Protein AF-A0A550C4A0-F1 (afdb_monomer)

Sequence (115 aa):
MPWPVHAVETEDEDDGEGDMKHGESRHAVRSEDVTEAAVEQFMRSAAEYAAPTSTDKVASDHALRDRVRRGLLRWHPDKLVSVLKRVDPEDSEAVERAARIVFSALQGMNAKMGA

pLDDT: mean 70.18, std 15.18, range [39.56, 86.88]

Radius of gyration: 19.58 Å; Cα contacts (8 Å, |Δi|>4): 62; chains: 1; bounding box: 39×55×39 Å

Mean predicted aligned error: 14.3 Å

Secondary structure (DSSP, 8-state):
-PPP--------------------------TTT--HHHHHHHHHHHHHHH-TT---HHHHHHHHHHHHHHHHHHS-HHHHHHHHTTS-HHHHHHHHHHHHHHHHHHHHHHHHTT-

Nearest PDB structures (foldseek):
  2gsc-assembly1_D  TM=4.315E-01  e=1.219E+00  Xanthomonas campestris pv. campestris
  2rld-assembly1_B  TM=4.092E-01  e=2.478E+00  Bacteroides thetaiotaomicron VPI-5482
  2rld-assembly1_E  TM=4.092E-01  e=4.276E+00  Bacteroides thetaiotaomicron VPI-5482
  9had-assembly1_A  TM=4.000E-01  e=3.437E+00  Dermatophagoides farinae
  5iib-assembly1_A  TM=4.605E-01  e=7.379E+00  Haliotis rufescens

Solvent-accessible surface area (backbone atoms only — not comparable to full-atom values): 7174 Å² total; per-residue (Å²): 134,84,81,88,77,82,78,81,82,85,80,85,92,78,97,70,96,66,94,71,84,74,78,72,75,74,73,78,80,49,67,82,64,57,39,49,67,52,50,54,50,51,51,50,54,54,25,50,70,74,44,81,85,56,91,44,64,67,61,44,52,50,47,33,51,53,47,41,53,54,46,45,66,62,50,29,70,83,50,43,60,64,51,49,74,74,42,58,79,90,49,31,65,53,52,50,53,34,45,51,38,52,38,51,36,36,49,53,53,50,52,71,74,69,112

Organism: NCBI:txid97359

Structure (mmCIF, N/CA/C/O backbone):
data_AF-A0A550C4A0-F1
#
_entry.id   AF-A0A550C4A0-F1
#
loop_
_atom_site.group_PDB
_atom_site.id
_atom_site.type_symbol
_atom_site.label_atom_id
_atom_site.label_alt_id
_atom_site.label_comp_id
_atom_site.label_asym_id
_atom_site.label_entity_id
_atom_site.label_seq_id
_atom_site.pdbx_PDB_ins_code
_atom_site.Cartn_x
_atom_site.Cartn_y
_atom_site.Cartn_z
_atom_site.occupancy
_atom_site.B_iso_or_equiv
_atom_site.auth_seq_id
_atom_site.auth_comp_id
_atom_site.auth_asym_id
_atom_site.auth_atom_id
_atom_site.pdbx_PDB_model_num
ATOM 1 N N . MET A 1 1 ? -24.414 -8.703 -16.717 1.00 43.84 1 MET A N 1
ATOM 2 C CA . MET A 1 1 ? -23.963 -10.086 -16.972 1.00 43.84 1 MET A CA 1
ATOM 3 C C . MET A 1 1 ? -23.449 -10.659 -15.657 1.00 43.84 1 MET A C 1
ATOM 5 O O . MET A 1 1 ? -22.447 -10.145 -15.170 1.00 43.84 1 MET A O 1
ATOM 9 N N . PRO A 1 2 ? -24.17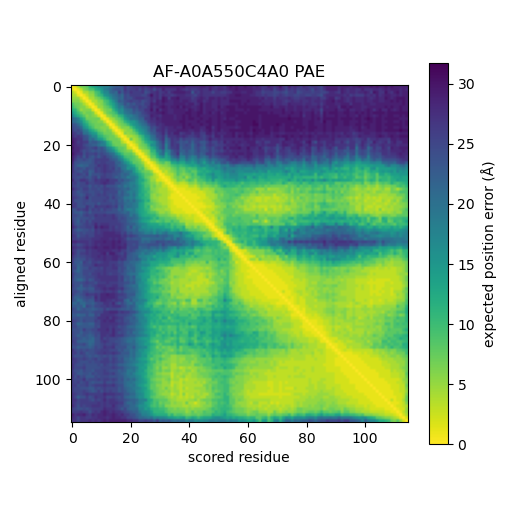1 -11.592 -15.017 1.00 46.12 2 PRO A N 1
ATOM 10 C CA . PRO A 1 2 ? -23.713 -12.258 -13.799 1.00 46.12 2 PRO A CA 1
ATOM 11 C C . PRO A 1 2 ? -22.665 -13.330 -14.142 1.00 46.12 2 PRO A C 1
ATOM 13 O O . PRO A 1 2 ? -22.759 -13.979 -15.181 1.00 46.12 2 PRO A O 1
ATOM 16 N N . TRP A 1 3 ? -21.639 -13.452 -13.300 1.00 39.56 3 TRP A N 1
ATOM 17 C CA . TRP A 1 3 ? -20.522 -14.388 -13.463 1.00 39.56 3 TRP A CA 1
ATOM 18 C C . TRP A 1 3 ? -20.978 -15.857 -13.358 1.00 39.56 3 TRP A C 1
ATOM 20 O O . TRP A 1 3 ? -21.839 -16.148 -12.526 1.00 39.56 3 TRP A O 1
ATOM 30 N N . PRO A 1 4 ? -20.407 -16.784 -14.153 1.00 54.09 4 PRO A N 1
ATOM 31 C CA . PRO A 1 4 ? -20.763 -18.197 -14.106 1.00 54.09 4 PRO A CA 1
ATOM 32 C C . PRO A 1 4 ? -20.228 -18.853 -12.828 1.00 54.09 4 PRO A C 1
ATOM 34 O O . PRO A 1 4 ? -19.024 -18.900 -12.580 1.00 54.09 4 PRO A O 1
ATOM 37 N N . VAL A 1 5 ? -21.156 -19.352 -12.015 1.00 49.00 5 VAL A N 1
ATOM 38 C CA . VAL A 1 5 ? -20.895 -20.249 -10.888 1.00 49.00 5 VAL A CA 1
ATOM 39 C C . VAL A 1 5 ? -20.768 -21.647 -11.487 1.00 49.00 5 VAL A C 1
ATOM 41 O O . VAL A 1 5 ? -21.741 -22.161 -12.035 1.00 49.00 5 VAL A O 1
ATOM 44 N N . HIS A 1 6 ? -19.579 -22.244 -11.449 1.00 49.38 6 HIS A N 1
ATOM 45 C CA . HIS A 1 6 ? -19.438 -23.653 -11.804 1.00 49.38 6 HIS A CA 1
ATOM 46 C C . HIS A 1 6 ? -20.081 -24.482 -10.691 1.00 49.38 6 HIS A C 1
ATOM 48 O O . HIS A 1 6 ? -19.609 -24.477 -9.554 1.00 49.38 6 HIS A O 1
ATOM 54 N N . ALA A 1 7 ? -21.196 -25.134 -11.021 1.00 46.16 7 ALA A N 1
ATOM 55 C CA . ALA A 1 7 ? -21.752 -26.206 -10.219 1.00 46.16 7 ALA A CA 1
ATOM 56 C C . ALA A 1 7 ? -20.714 -27.333 -10.172 1.00 46.16 7 ALA A C 1
ATOM 58 O O . ALA A 1 7 ? -20.279 -27.821 -11.213 1.00 46.16 7 ALA A O 1
ATOM 59 N N . VAL A 1 8 ? -20.271 -27.683 -8.968 1.00 47.38 8 VAL A N 1
ATOM 60 C CA . VAL A 1 8 ? -19.540 -28.925 -8.729 1.00 47.38 8 VAL A CA 1
ATOM 61 C C . VAL A 1 8 ? -20.579 -30.037 -8.770 1.00 47.38 8 VAL A C 1
ATOM 63 O O . VAL A 1 8 ? -21.409 -30.147 -7.870 1.00 47.38 8 VAL A O 1
ATOM 66 N N . GLU A 1 9 ? -20.564 -30.798 -9.858 1.00 44.25 9 GLU A N 1
ATOM 67 C CA . GLU A 1 9 ? -21.206 -32.104 -9.942 1.00 44.25 9 GLU A CA 1
ATOM 68 C C . GLU A 1 9 ? -20.355 -33.077 -9.118 1.00 44.25 9 GLU A C 1
ATOM 70 O O . GLU A 1 9 ? -19.159 -33.250 -9.354 1.00 44.25 9 GLU A O 1
ATOM 75 N N . THR A 1 10 ? -20.960 -33.617 -8.067 1.00 51.91 10 THR A N 1
ATOM 76 C CA . THR A 1 10 ? -20.414 -34.686 -7.234 1.00 51.91 10 THR A CA 1
ATOM 77 C C . THR A 1 10 ? -20.845 -36.020 -7.820 1.00 51.91 10 THR A C 1
ATOM 79 O O . THR A 1 10 ? -22.019 -36.354 -7.681 1.00 51.91 10 THR A O 1
ATOM 82 N N . GLU A 1 11 ? -19.918 -36.776 -8.405 1.00 49.94 11 GLU A N 1
ATOM 83 C CA . GLU A 1 11 ? -20.086 -38.208 -8.678 1.00 49.94 11 GLU A CA 1
ATOM 84 C C . GLU A 1 11 ? -18.762 -38.952 -8.397 1.00 49.94 11 GLU A C 1
ATOM 86 O O . GLU A 1 11 ? -17.722 -38.652 -8.980 1.00 49.94 11 GLU A O 1
ATOM 91 N N . ASP A 1 12 ? -18.875 -39.852 -7.415 1.00 49.03 12 ASP A N 1
ATOM 92 C CA . ASP A 1 12 ? -18.305 -41.199 -7.267 1.00 49.03 12 ASP A CA 1
ATOM 93 C C . ASP A 1 12 ? -16.789 -41.460 -7.089 1.00 49.03 12 ASP A C 1
ATOM 95 O O . ASP A 1 12 ? -15.960 -41.300 -7.980 1.00 49.03 12 ASP A O 1
ATOM 99 N N . GLU A 1 13 ? -16.502 -41.918 -5.861 1.00 55.56 13 GLU A N 1
ATOM 100 C CA . GLU A 1 13 ? -15.608 -42.999 -5.402 1.00 55.56 13 GLU A CA 1
ATOM 101 C C . GLU A 1 13 ? -14.444 -43.463 -6.305 1.00 55.56 13 GLU A C 1
ATOM 103 O O . GLU A 1 13 ? -14.642 -44.153 -7.301 1.00 55.56 13 GLU A O 1
ATOM 108 N N . ASP A 1 14 ? -13.209 -43.232 -5.835 1.00 51.94 14 ASP A N 1
ATOM 109 C CA . ASP A 1 14 ? -12.079 -44.143 -6.067 1.00 51.94 14 ASP A CA 1
ATOM 110 C C . ASP A 1 14 ? -11.150 -44.138 -4.836 1.00 51.94 14 ASP A C 1
ATOM 112 O O . ASP A 1 14 ? -10.624 -43.100 -4.412 1.00 51.94 14 ASP A O 1
ATOM 116 N N . ASP A 1 15 ? -11.015 -45.311 -4.216 1.00 55.41 15 ASP A N 1
ATOM 117 C CA . ASP A 1 15 ? -10.219 -45.594 -3.025 1.00 55.41 15 ASP A CA 1
ATOM 118 C C . ASP A 1 15 ? -8.714 -45.522 -3.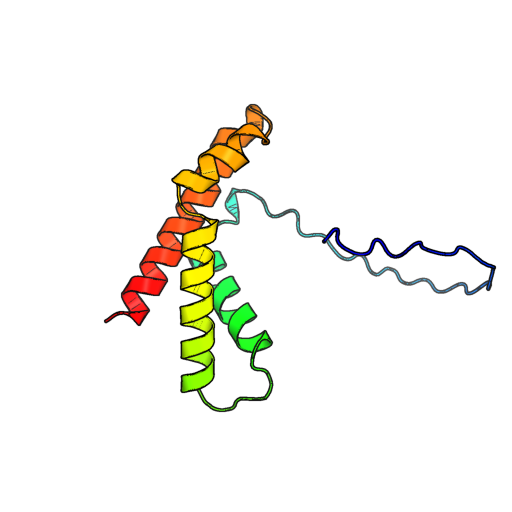331 1.00 55.41 15 ASP A C 1
ATOM 120 O O . ASP A 1 15 ? -8.077 -46.499 -3.727 1.00 55.41 15 ASP A O 1
ATOM 124 N N . GLY A 1 16 ? -8.122 -44.348 -3.114 1.00 46.72 16 GLY A N 1
ATOM 125 C CA . GLY A 1 16 ? -6.684 -44.119 -3.234 1.00 46.72 16 GLY A CA 1
ATOM 126 C C . GLY A 1 16 ? -6.075 -43.619 -1.930 1.00 46.72 16 GLY A C 1
ATOM 127 O O . GLY A 1 16 ? -5.973 -42.415 -1.705 1.00 46.72 16 GLY A O 1
ATOM 128 N N . GLU A 1 17 ? -5.637 -44.547 -1.080 1.00 53.53 17 GLU A N 1
ATOM 129 C CA . GLU A 1 17 ? -4.807 -44.292 0.100 1.00 53.53 17 GLU A CA 1
ATOM 130 C C . GLU A 1 17 ? -3.471 -43.655 -0.327 1.00 53.53 17 GLU A C 1
ATOM 132 O O . GLU A 1 17 ? -2.498 -44.325 -0.668 1.00 53.53 17 GLU A O 1
ATOM 137 N N . GLY A 1 18 ? -3.444 -42.324 -0.359 1.00 49.28 18 GLY A N 1
ATOM 138 C CA . GLY A 1 18 ? -2.257 -41.514 -0.586 1.00 49.28 18 GLY A CA 1
ATOM 139 C C . GLY A 1 18 ? -2.070 -40.558 0.580 1.00 49.28 18 GLY A C 1
ATOM 140 O O . GLY A 1 18 ? -2.685 -39.494 0.617 1.00 49.28 18 GLY A O 1
ATOM 141 N N . ASP A 1 19 ? -1.208 -40.934 1.526 1.00 56.25 19 ASP A N 1
ATOM 142 C CA . ASP A 1 19 ? -0.676 -40.059 2.573 1.00 56.25 19 ASP A CA 1
ATOM 143 C C . ASP A 1 19 ? 0.069 -38.888 1.909 1.00 56.25 19 ASP A C 1
ATOM 145 O O . ASP A 1 19 ? 1.269 -38.926 1.644 1.00 56.25 19 ASP A O 1
ATOM 149 N N . MET A 1 20 ? -0.672 -37.838 1.564 1.00 51.25 20 MET A N 1
ATOM 150 C CA . MET A 1 20 ? -0.123 -36.560 1.140 1.00 51.25 20 MET A CA 1
ATOM 151 C C . MET A 1 20 ? -0.300 -35.576 2.284 1.00 51.25 20 MET A C 1
ATOM 153 O O . MET A 1 20 ? -1.193 -34.730 2.287 1.00 51.25 20 MET A O 1
ATOM 157 N N . LYS A 1 21 ? 0.606 -35.659 3.263 1.00 49.84 21 LYS A N 1
ATOM 158 C CA . LYS A 1 21 ? 0.877 -34.559 4.195 1.00 49.84 21 LYS A CA 1
ATOM 159 C C . LYS A 1 21 ? 1.499 -33.375 3.450 1.00 49.84 21 LYS A C 1
ATOM 161 O O . LYS A 1 21 ? 2.647 -33.015 3.688 1.00 49.84 21 LYS A O 1
ATOM 166 N N . HIS A 1 22 ? 0.731 -32.708 2.595 1.00 40.16 22 HIS A N 1
ATOM 167 C CA . HIS A 1 22 ? 0.985 -31.302 2.315 1.00 40.16 22 HIS A CA 1
ATOM 168 C C . HIS A 1 22 ? 0.377 -30.507 3.463 1.00 40.16 22 HIS A C 1
ATOM 170 O O . HIS A 1 22 ? -0.728 -29.975 3.390 1.00 40.16 22 HIS A O 1
ATOM 176 N N . GLY A 1 23 ? 1.130 -30.459 4.565 1.00 41.12 23 GLY A N 1
ATOM 177 C CA . GLY A 1 23 ? 1.028 -29.379 5.533 1.00 41.12 23 GLY A CA 1
ATOM 178 C C . GLY A 1 23 ? 1.448 -28.096 4.834 1.00 41.12 23 GLY A C 1
ATOM 179 O O . GLY A 1 23 ? 2.561 -27.613 5.019 1.00 41.12 23 GLY A O 1
ATOM 180 N N . GLU A 1 24 ? 0.575 -27.584 3.970 1.00 42.97 24 GLU A N 1
ATOM 181 C CA . GLU A 1 24 ? 0.684 -26.243 3.442 1.00 42.97 24 GLU A CA 1
ATOM 182 C C . GLU A 1 24 ? 0.413 -25.332 4.631 1.00 42.97 24 GLU A C 1
ATOM 184 O O . GLU A 1 24 ? -0.729 -25.050 5.002 1.00 42.97 24 GLU A O 1
ATOM 189 N N . SER A 1 25 ? 1.500 -24.973 5.311 1.00 42.56 25 SER A N 1
ATOM 190 C CA . SER A 1 25 ? 1.539 -23.917 6.302 1.00 42.56 25 SER A CA 1
ATOM 191 C C . SER A 1 25 ? 0.977 -22.674 5.632 1.00 42.56 25 SER A C 1
ATOM 193 O O . SER A 1 25 ? 1.701 -21.910 4.996 1.00 42.56 25 SER A O 1
ATOM 195 N N . ARG A 1 26 ? -0.339 -22.480 5.747 1.00 48.06 26 ARG A N 1
ATOM 196 C CA . ARG A 1 26 ? -0.988 -21.192 5.554 1.00 48.06 26 ARG A CA 1
ATOM 197 C C . ARG A 1 26 ? -0.307 -20.269 6.547 1.00 48.06 26 ARG A C 1
ATOM 199 O O . ARG A 1 26 ? -0.673 -20.248 7.718 1.00 48.06 26 ARG A O 1
ATOM 206 N N . HIS A 1 27 ? 0.752 -19.598 6.104 1.00 51.41 27 HIS A N 1
ATOM 207 C CA . HIS A 1 27 ? 1.435 -18.592 6.891 1.00 51.41 27 HIS A CA 1
ATOM 208 C C . HIS A 1 27 ? 0.373 -17.557 7.243 1.00 51.41 27 HIS A C 1
ATOM 210 O O . HIS A 1 27 ? -0.071 -16.794 6.386 1.00 51.41 27 HIS A O 1
ATOM 216 N N . ALA A 1 28 ? -0.101 -17.603 8.487 1.00 54.22 28 ALA A N 1
ATOM 217 C CA . ALA A 1 28 ? -0.945 -16.567 9.036 1.00 54.22 28 ALA A CA 1
ATOM 218 C C . ALA A 1 28 ? -0.089 -15.303 9.029 1.00 54.22 28 ALA A C 1
ATOM 220 O O . ALA A 1 28 ? 0.806 -15.160 9.858 1.00 54.22 28 ALA A O 1
ATOM 221 N N . VAL A 1 29 ? -0.296 -14.456 8.021 1.00 58.03 29 VAL A N 1
ATOM 222 C CA . VAL A 1 29 ? 0.409 -13.184 7.884 1.00 58.03 29 VAL A CA 1
ATOM 223 C C . VAL A 1 29 ? 0.008 -12.348 9.084 1.00 58.03 29 VAL A C 1
ATOM 225 O O . VAL A 1 29 ? -1.151 -11.941 9.193 1.00 58.03 29 VAL A O 1
ATOM 228 N N . ARG A 1 30 ? 0.942 -12.136 10.010 1.00 66.38 30 ARG A N 1
ATOM 229 C CA . ARG A 1 30 ? 0.686 -11.272 11.153 1.00 66.38 30 ARG A CA 1
ATOM 230 C C . ARG A 1 30 ? 0.865 -9.827 10.720 1.00 66.38 30 ARG A C 1
ATOM 232 O O . ARG A 1 30 ? 1.652 -9.512 9.832 1.00 66.38 30 ARG A O 1
ATOM 239 N N . SER A 1 31 ? 0.154 -8.922 11.379 1.00 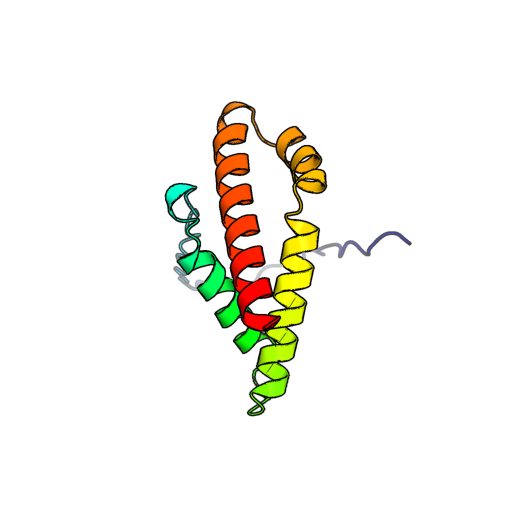59.66 31 SER A N 1
ATOM 240 C CA . SER A 1 31 ? 0.219 -7.483 11.099 1.00 59.66 31 SER A CA 1
ATOM 241 C C . SER A 1 31 ? 1.640 -6.913 11.247 1.00 59.66 31 SER A C 1
ATOM 243 O O . SER A 1 31 ? 1.974 -5.919 10.612 1.00 59.66 31 SER A O 1
ATOM 245 N N . GLU A 1 32 ? 2.478 -7.562 12.062 1.00 70.69 32 GLU A N 1
ATOM 246 C CA 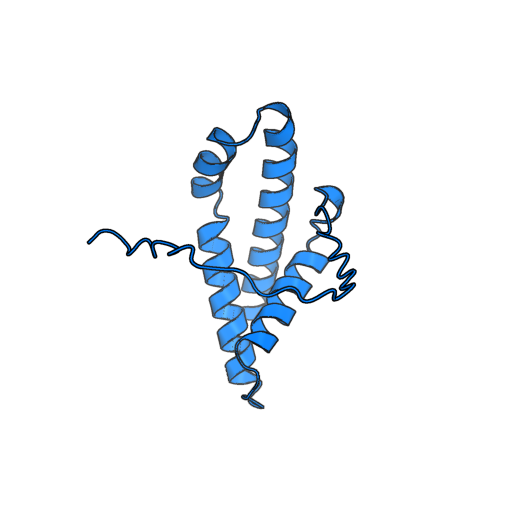. GLU A 1 32 ? 3.901 -7.258 12.273 1.00 70.69 32 GLU A CA 1
ATOM 247 C C . GLU A 1 32 ? 4.809 -7.657 11.096 1.00 70.69 32 GLU A C 1
ATOM 249 O O . GLU A 1 32 ? 5.855 -7.042 10.899 1.00 70.69 32 GLU A O 1
ATOM 254 N N . ASP A 1 33 ? 4.382 -8.608 10.263 1.00 70.25 33 ASP A N 1
ATOM 255 C CA . ASP A 1 33 ? 5.130 -9.050 9.080 1.00 70.25 33 ASP A CA 1
ATOM 256 C C . ASP A 1 33 ? 4.941 -8.096 7.886 1.00 70.25 33 ASP A C 1
ATOM 258 O O . ASP A 1 33 ? 5.687 -8.142 6.901 1.00 70.25 33 ASP A O 1
ATOM 262 N N . VAL A 1 34 ? 3.949 -7.200 7.963 1.00 71.31 34 VAL A N 1
ATOM 263 C CA . VAL A 1 34 ? 3.656 -6.204 6.927 1.00 71.31 34 VAL A CA 1
ATOM 264 C C . VAL A 1 34 ? 4.659 -5.057 7.035 1.00 71.31 34 VAL A C 1
ATOM 266 O O . VAL A 1 34 ? 4.385 -4.003 7.603 1.00 71.31 34 VAL A O 1
ATOM 269 N N . THR A 1 35 ? 5.846 -5.275 6.475 1.00 81.56 35 THR A N 1
ATOM 270 C CA . THR A 1 35 ? 6.917 -4.276 6.375 1.00 81.56 35 THR A CA 1
ATOM 271 C C . TH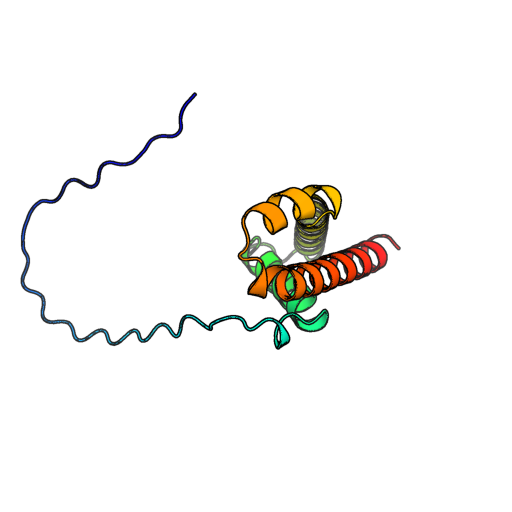R A 1 35 ? 7.041 -3.736 4.952 1.00 81.56 35 THR A C 1
ATOM 273 O O . THR A 1 35 ? 6.676 -4.405 3.985 1.00 81.56 35 THR A O 1
ATOM 276 N N . GLU A 1 36 ? 7.604 -2.535 4.798 1.00 78.38 36 GLU A N 1
ATOM 277 C CA . GLU A 1 36 ? 7.889 -1.961 3.475 1.00 78.38 36 GLU A CA 1
ATOM 278 C C . GLU A 1 36 ? 8.765 -2.901 2.632 1.00 78.38 36 GLU A C 1
ATOM 280 O O . GLU A 1 36 ? 8.442 -3.166 1.477 1.00 78.38 36 GLU A O 1
ATOM 285 N N . ALA A 1 37 ? 9.801 -3.495 3.232 1.00 77.69 37 ALA A N 1
ATOM 286 C CA . ALA A 1 37 ? 10.682 -4.449 2.561 1.00 77.69 37 ALA A CA 1
ATOM 287 C C . ALA A 1 37 ? 9.937 -5.703 2.070 1.00 77.69 37 ALA A C 1
ATOM 289 O O . ALA A 1 37 ? 10.147 -6.136 0.936 1.00 77.69 37 ALA A O 1
ATOM 290 N N . ALA A 1 38 ? 9.030 -6.254 2.885 1.00 79.38 38 ALA A N 1
ATOM 291 C CA . ALA A 1 38 ? 8.211 -7.399 2.492 1.00 79.38 38 ALA A CA 1
ATOM 292 C C . ALA A 1 38 ? 7.265 -7.050 1.331 1.00 79.38 38 ALA A C 1
ATOM 294 O O . ALA A 1 38 ? 7.111 -7.839 0.398 1.00 79.38 38 ALA A O 1
ATOM 295 N N . VAL A 1 39 ? 6.677 -5.847 1.340 1.00 79.25 39 VAL A N 1
ATOM 296 C CA . VAL A 1 39 ? 5.820 -5.360 0.247 1.00 79.25 39 VAL A CA 1
ATOM 297 C C . VAL A 1 39 ? 6.630 -5.164 -1.034 1.00 79.25 39 VAL A C 1
ATOM 299 O O . VAL A 1 39 ? 6.196 -5.605 -2.100 1.00 79.25 39 VAL A O 1
ATOM 302 N N . GLU A 1 40 ? 7.819 -4.561 -0.954 1.00 79.94 40 GLU A N 1
ATOM 303 C CA . GLU A 1 40 ? 8.698 -4.404 -2.116 1.00 79.94 40 GLU A CA 1
ATOM 304 C C . GLU A 1 40 ? 9.090 -5.767 -2.708 1.00 79.94 40 GLU A C 1
ATOM 306 O O . GLU A 1 40 ? 8.996 -5.967 -3.923 1.00 79.94 40 GLU A O 1
ATOM 311 N N . GLN A 1 41 ? 9.485 -6.719 -1.858 1.00 80.75 41 GLN A N 1
ATOM 312 C CA . GLN A 1 41 ? 9.866 -8.067 -2.276 1.00 80.75 41 GLN A CA 1
ATOM 313 C C . GLN A 1 41 ? 8.691 -8.821 -2.906 1.00 80.75 41 GLN A C 1
ATOM 315 O O . GLN A 1 41 ? 8.856 -9.441 -3.957 1.00 80.75 41 GLN A O 1
ATOM 320 N N . PHE A 1 42 ? 7.496 -8.718 -2.322 1.00 81.81 42 PHE A N 1
ATOM 321 C CA . PHE A 1 42 ? 6.280 -9.312 -2.868 1.00 81.81 42 PHE A CA 1
ATOM 322 C C . PHE A 1 42 ? 5.951 -8.755 -4.257 1.00 81.81 42 PHE A C 1
ATOM 324 O O . PHE A 1 42 ? 5.690 -9.512 -5.191 1.00 81.81 42 PHE A O 1
ATOM 331 N N . MET A 1 43 ? 6.002 -7.432 -4.424 1.00 82.38 43 MET A N 1
ATOM 332 C CA . MET A 1 43 ? 5.673 -6.788 -5.696 1.00 82.38 43 MET A CA 1
ATOM 333 C C . MET A 1 43 ? 6.676 -7.145 -6.799 1.00 82.38 43 MET A C 1
ATOM 335 O O . MET A 1 43 ? 6.255 -7.351 -7.941 1.00 82.38 43 MET A O 1
ATOM 339 N N . ARG A 1 44 ? 7.969 -7.264 -6.460 1.00 78.00 44 ARG A N 1
ATOM 340 C CA . ARG A 1 44 ? 9.035 -7.690 -7.386 1.00 78.00 44 ARG A CA 1
ATOM 341 C C . ARG A 1 44 ? 8.937 -9.170 -7.747 1.00 78.00 44 ARG A C 1
ATOM 343 O O . ARG A 1 44 ? 8.863 -9.482 -8.930 1.00 78.00 44 ARG A O 1
ATOM 350 N N . SER A 1 45 ? 8.847 -10.054 -6.754 1.00 76.69 45 SER A N 1
ATOM 351 C CA . SER A 1 45 ? 8.704 -11.502 -6.969 1.00 76.69 45 SER A CA 1
ATOM 352 C C . SER A 1 45 ? 7.490 -11.803 -7.844 1.00 76.69 45 SER A C 1
ATOM 354 O O . SER A 1 45 ? 7.572 -12.488 -8.861 1.00 76.69 45 SER A O 1
ATOM 356 N N . ALA A 1 46 ? 6.353 -11.182 -7.537 1.00 69.69 46 ALA A N 1
ATOM 357 C CA . ALA A 1 46 ? 5.151 -11.402 -8.313 1.00 69.69 46 ALA A CA 1
ATOM 358 C C . ALA A 1 46 ? 5.270 -10.866 -9.756 1.00 69.69 46 ALA A C 1
ATOM 360 O O . ALA A 1 46 ? 4.563 -11.354 -10.644 1.00 69.69 46 ALA A O 1
ATOM 361 N N . ALA A 1 47 ? 6.073 -9.820 -10.006 1.00 65.69 47 ALA A N 1
ATOM 362 C CA . ALA A 1 47 ? 6.312 -9.284 -11.353 1.00 65.69 47 ALA A CA 1
ATOM 363 C C . ALA A 1 47 ? 7.163 -10.244 -12.193 1.00 65.69 47 ALA A C 1
ATOM 365 O O . ALA A 1 47 ? 6.856 -10.453 -13.363 1.00 65.69 47 ALA A O 1
ATOM 366 N N . GLU A 1 48 ? 8.135 -10.899 -11.566 1.00 65.75 48 GLU A N 1
ATOM 367 C CA . GLU A 1 48 ? 8.975 -11.931 -12.176 1.00 65.75 48 GLU A CA 1
ATOM 368 C C . GLU A 1 48 ? 8.150 -13.161 -12.599 1.00 65.75 48 GLU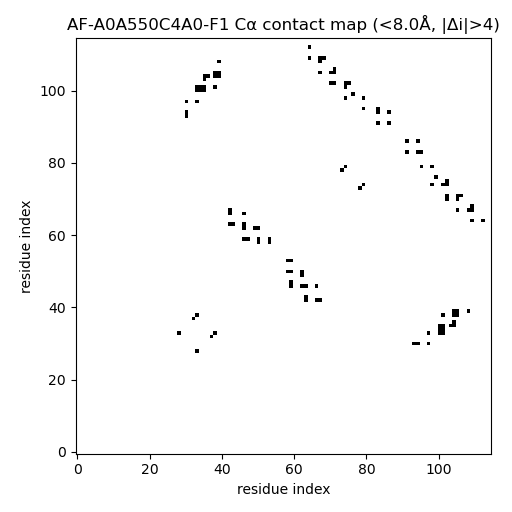 A C 1
ATOM 370 O O . GLU A 1 48 ? 8.259 -13.623 -13.734 1.00 65.75 48 GLU A O 1
ATOM 375 N N . TYR A 1 49 ? 7.202 -13.599 -11.761 1.00 59.75 49 TYR A N 1
ATOM 376 C CA . TYR A 1 49 ? 6.252 -14.668 -12.112 1.00 59.75 49 TYR A CA 1
ATOM 377 C C . TYR A 1 49 ? 5.287 -14.316 -13.253 1.00 59.75 49 TYR A C 1
ATOM 379 O O . TYR A 1 49 ? 4.761 -15.213 -13.908 1.00 59.75 49 TYR A O 1
ATOM 387 N N . 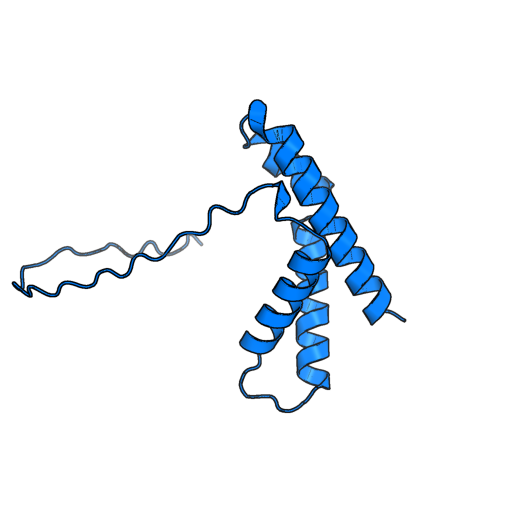ALA A 1 50 ? 5.012 -13.030 -13.488 1.00 58.56 50 ALA A N 1
ATOM 388 C CA . ALA A 1 50 ? 4.098 -12.596 -14.545 1.00 58.56 50 ALA A CA 1
ATOM 389 C C . ALA A 1 50 ? 4.769 -12.527 -15.928 1.00 58.56 50 ALA A C 1
ATOM 391 O O . ALA A 1 50 ? 4.066 -12.458 -16.936 1.00 58.56 50 ALA A O 1
ATOM 392 N N . ALA A 1 51 ? 6.103 -12.559 -15.987 1.00 56.62 51 ALA A N 1
ATOM 393 C CA . ALA A 1 51 ? 6.872 -12.522 -17.227 1.00 56.62 51 ALA A CA 1
ATOM 394 C C . ALA A 1 51 ? 7.960 -13.620 -17.267 1.00 56.62 51 ALA A C 1
ATOM 396 O O . ALA A 1 51 ? 9.126 -13.310 -17.509 1.00 56.62 51 ALA A O 1
ATOM 397 N N . PRO A 1 52 ? 7.611 -14.911 -17.083 1.00 56.75 52 PRO A N 1
ATOM 398 C CA . PRO A 1 52 ? 8.597 -15.985 -16.931 1.00 56.75 52 PRO A CA 1
ATOM 399 C C . PRO A 1 52 ? 9.427 -16.243 -18.202 1.00 56.75 52 PRO A C 1
ATOM 401 O O . PRO A 1 52 ? 10.466 -16.892 -18.141 1.00 56.75 52 PRO A O 1
ATOM 404 N N . THR A 1 53 ? 8.985 -15.746 -19.361 1.00 53.53 53 THR A N 1
ATOM 405 C CA . THR A 1 53 ? 9.632 -15.955 -20.667 1.00 53.53 53 THR A CA 1
ATOM 406 C C . THR A 1 53 ? 10.368 -14.726 -21.197 1.00 53.53 53 THR A C 1
ATOM 408 O O . THR A 1 53 ? 10.933 -14.786 -22.288 1.00 53.53 53 THR A O 1
ATOM 411 N N . SER A 1 54 ? 10.339 -13.597 -20.483 1.00 49.25 54 SER A N 1
ATOM 412 C CA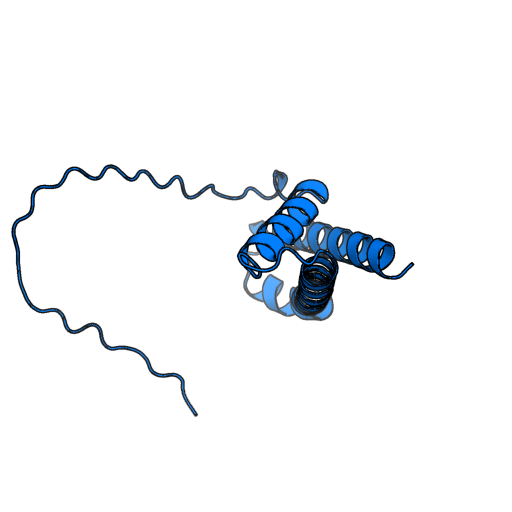 . SER A 1 54 ? 10.910 -12.348 -20.980 1.00 49.25 54 SER A CA 1
ATOM 413 C C . SER A 1 54 ? 12.264 -12.093 -20.326 1.00 49.25 54 SER A C 1
ATOM 415 O O . SER A 1 54 ? 12.354 -11.576 -19.218 1.00 49.25 54 SER A O 1
ATOM 417 N N . THR A 1 55 ? 13.344 -12.412 -21.042 1.00 58.38 55 THR A N 1
ATOM 418 C CA . THR A 1 55 ? 14.721 -11.998 -20.705 1.00 58.38 55 THR A CA 1
ATOM 419 C C . THR A 1 55 ? 14.907 -10.471 -20.774 1.00 58.38 55 THR A C 1
ATOM 421 O O . THR A 1 55 ? 15.993 -9.952 -20.511 1.00 58.38 55 THR A O 1
ATOM 424 N N . ASP A 1 56 ? 13.852 -9.749 -21.156 1.00 60.34 56 ASP A N 1
ATOM 425 C CA . ASP A 1 56 ? 13.830 -8.319 -21.389 1.00 60.34 56 ASP A CA 1
ATOM 426 C C . ASP A 1 56 ? 13.521 -7.568 -20.088 1.00 60.34 56 ASP A C 1
ATOM 428 O O . ASP A 1 56 ? 12.381 -7.497 -19.617 1.00 60.34 56 ASP A O 1
ATOM 432 N N . LYS A 1 57 ? 14.567 -6.994 -19.482 1.00 65.50 57 LYS A N 1
ATOM 433 C CA . LYS A 1 57 ? 14.459 -6.217 -18.235 1.00 65.50 57 LYS A CA 1
ATOM 434 C C . LYS A 1 57 ? 13.430 -5.088 -18.343 1.00 65.50 57 LYS A C 1
ATOM 436 O O . LYS A 1 57 ? 12.746 -4.793 -17.370 1.00 65.50 57 LYS A O 1
ATOM 441 N N . VAL A 1 58 ? 13.265 -4.517 -19.537 1.00 65.12 58 VAL A N 1
ATOM 442 C CA . VAL A 1 58 ? 12.315 -3.428 -19.803 1.00 65.12 58 VAL A CA 1
ATOM 443 C C . VAL A 1 58 ? 10.863 -3.900 -19.660 1.00 65.12 58 VAL A C 1
ATOM 445 O O . VAL A 1 58 ? 10.025 -3.172 -19.124 1.00 65.12 58 VAL A O 1
ATOM 448 N N . ALA A 1 59 ? 10.557 -5.131 -20.082 1.00 65.31 59 ALA A N 1
ATOM 449 C CA . ALA A 1 59 ? 9.224 -5.713 -19.934 1.00 65.31 59 ALA A CA 1
ATOM 450 C C . ALA A 1 59 ? 8.898 -6.012 -18.461 1.00 65.31 59 ALA A C 1
ATOM 452 O O . ALA A 1 59 ? 7.781 -5.747 -18.009 1.00 65.31 59 ALA A O 1
ATOM 453 N N . SER A 1 60 ? 9.886 -6.496 -17.701 1.00 69.25 60 SER A N 1
ATOM 454 C CA . SER A 1 60 ? 9.760 -6.728 -16.256 1.00 69.25 60 SER A CA 1
ATOM 455 C C . SER A 1 60 ? 9.535 -5.421 -15.482 1.00 69.25 60 SER A C 1
ATOM 457 O O . SER A 1 60 ? 8.615 -5.334 -14.663 1.00 69.25 60 SER A O 1
ATOM 459 N N . ASP A 1 61 ? 10.279 -4.362 -15.813 1.00 76.44 61 ASP A N 1
ATOM 460 C CA . ASP A 1 61 ? 10.118 -3.043 -15.190 1.00 76.44 61 ASP A CA 1
ATOM 461 C C . ASP A 1 61 ? 8.750 -2.418 -15.505 1.00 76.44 61 ASP A 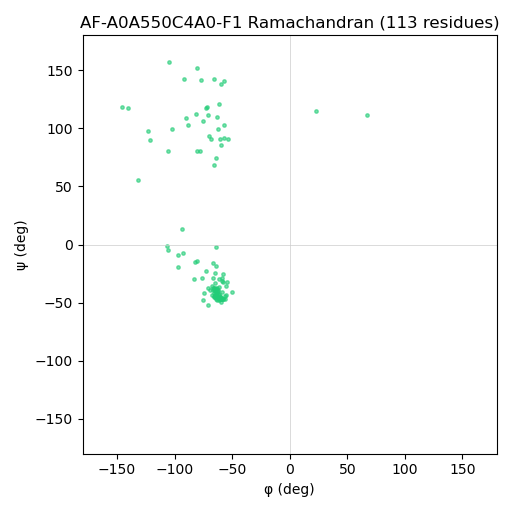C 1
ATOM 463 O O . ASP A 1 61 ? 8.095 -1.860 -14.618 1.00 76.44 61 ASP A O 1
ATOM 467 N N . HIS A 1 62 ? 8.260 -2.555 -16.741 1.00 79.56 62 HIS A N 1
ATOM 468 C CA . HIS A 1 62 ? 6.915 -2.101 -17.101 1.00 79.56 62 HIS A CA 1
ATOM 469 C C . HIS A 1 62 ? 5.831 -2.876 -16.333 1.00 79.56 62 HIS A C 1
ATOM 471 O O . HIS A 1 62 ? 4.901 -2.274 -15.787 1.00 79.56 62 HIS A O 1
ATOM 477 N N . ALA A 1 63 ? 5.967 -4.201 -16.224 1.00 81.56 63 ALA A N 1
ATOM 478 C CA . ALA A 1 63 ? 5.044 -5.047 -15.470 1.00 81.56 63 ALA A CA 1
ATOM 479 C C . ALA A 1 63 ? 5.027 -4.699 -13.970 1.00 81.56 63 ALA A C 1
ATOM 481 O O . ALA A 1 63 ? 3.952 -4.644 -13.357 1.00 81.56 63 ALA A O 1
ATOM 482 N N . LEU A 1 64 ? 6.194 -4.411 -13.385 1.00 82.31 64 LEU A N 1
ATOM 483 C CA . LEU A 1 64 ? 6.321 -3.953 -12.003 1.00 82.31 64 LEU A CA 1
ATOM 484 C C . LEU A 1 64 ? 5.643 -2.594 -11.804 1.00 82.31 64 LEU A C 1
ATOM 486 O O . LEU A 1 64 ? 4.845 -2.437 -10.876 1.00 82.31 64 LEU A O 1
ATOM 490 N N . ARG A 1 65 ? 5.892 -1.631 -12.697 1.00 84.62 65 ARG A N 1
ATOM 491 C CA . ARG A 1 65 ? 5.295 -0.288 -12.641 1.00 84.62 65 ARG A CA 1
ATOM 492 C C . ARG A 1 65 ? 3.774 -0.339 -12.714 1.00 84.62 65 ARG A C 1
ATOM 494 O O . ARG A 1 65 ? 3.087 0.287 -11.904 1.00 84.62 65 ARG A O 1
ATOM 501 N N . ASP A 1 66 ? 3.241 -1.131 -13.635 1.00 84.62 66 ASP A N 1
ATOM 502 C CA . ASP A 1 66 ? 1.804 -1.342 -13.772 1.00 84.62 66 ASP A CA 1
ATOM 503 C C . ASP A 1 66 ? 1.203 -2.022 -12.541 1.00 84.62 66 ASP A C 1
ATOM 505 O O . ASP A 1 66 ? 0.106 -1.666 -12.097 1.00 84.62 66 ASP A O 1
ATOM 509 N N . ARG A 1 67 ? 1.921 -2.976 -11.937 1.00 84.62 67 ARG A N 1
ATOM 510 C CA . ARG A 1 67 ? 1.478 -3.613 -10.695 1.00 84.62 67 ARG A CA 1
ATOM 511 C C . ARG A 1 67 ? 1.445 -2.620 -9.541 1.00 84.62 67 ARG A C 1
ATOM 513 O O . ARG A 1 67 ? 0.448 -2.589 -8.824 1.00 84.62 67 ARG A O 1
ATOM 520 N N . VAL A 1 68 ? 2.483 -1.801 -9.376 1.00 86.12 68 VAL A N 1
ATOM 521 C CA . VAL A 1 68 ? 2.542 -0.773 -8.326 1.00 86.12 68 VAL A CA 1
ATOM 522 C C . VAL A 1 68 ? 1.413 0.239 -8.495 1.00 86.12 68 VAL A C 1
ATOM 524 O O . VAL A 1 68 ? 0.708 0.520 -7.528 1.00 86.12 68 VAL A O 1
ATOM 527 N N . ARG A 1 69 ? 1.141 0.699 -9.722 1.00 85.75 69 ARG A N 1
ATOM 528 C CA . ARG A 1 69 ? -0.009 1.574 -10.014 1.00 85.75 69 ARG A CA 1
ATOM 529 C C . ARG A 1 69 ? -1.345 0.933 -9.632 1.00 85.75 69 ARG A C 1
ATOM 531 O O . ARG A 1 69 ? -2.155 1.565 -8.957 1.00 85.75 69 ARG A O 1
ATOM 538 N N . ARG A 1 70 ? -1.574 -0.332 -10.006 1.00 86.62 70 ARG A N 1
ATOM 539 C CA . ARG A 1 70 ? -2.787 -1.074 -9.605 1.00 86.62 70 ARG A CA 1
ATOM 540 C C . ARG A 1 70 ? -2.881 -1.250 -8.087 1.00 86.62 70 ARG A C 1
ATOM 542 O O . ARG A 1 70 ? -3.969 -1.124 -7.528 1.00 86.62 70 ARG A O 1
ATOM 549 N N . GLY A 1 71 ? -1.755 -1.509 -7.426 1.00 85.12 71 GLY A N 1
ATOM 550 C CA . GLY A 1 71 ? -1.658 -1.589 -5.971 1.00 85.12 71 GLY A CA 1
ATOM 551 C C . GLY A 1 71 ? -2.073 -0.279 -5.303 1.00 85.12 71 GLY A C 1
ATOM 552 O O . GLY A 1 71 ? -2.938 -0.296 -4.433 1.00 85.12 71 GLY A O 1
ATOM 553 N N . LEU A 1 72 ? -1.532 0.854 -5.759 1.00 85.81 72 LEU A N 1
ATOM 554 C CA . LEU A 1 72 ? -1.855 2.184 -5.230 1.00 85.81 72 LEU A CA 1
ATOM 555 C C . LEU A 1 72 ? -3.342 2.517 -5.350 1.00 85.81 72 LEU A C 1
ATOM 557 O O . LEU A 1 72 ? -3.926 3.049 -4.412 1.00 85.81 72 LEU A O 1
ATOM 561 N N . LEU A 1 73 ? -3.971 2.169 -6.475 1.00 85.75 73 LEU A N 1
ATOM 562 C CA . LEU A 1 73 ? -5.408 2.381 -6.671 1.00 85.75 73 LEU A CA 1
ATOM 563 C C . LEU A 1 73 ? -6.262 1.498 -5.750 1.00 85.75 73 LEU A C 1
ATOM 565 O O . LEU A 1 73 ? -7.317 1.928 -5.285 1.00 85.75 73 LEU A O 1
ATOM 569 N N . ARG A 1 74 ? -5.820 0.263 -5.485 1.00 83.62 74 ARG A N 1
ATOM 570 C CA . ARG A 1 74 ? -6.534 -0.689 -4.623 1.00 83.62 74 ARG A CA 1
ATOM 571 C C . ARG A 1 74 ? -6.417 -0.332 -3.142 1.00 83.62 74 ARG A C 1
ATOM 573 O O . ARG A 1 74 ? -7.409 -0.427 -2.426 1.00 83.62 74 ARG A O 1
ATOM 580 N N . TRP A 1 75 ? -5.227 0.066 -2.705 1.00 84.44 75 TRP A N 1
ATOM 581 C CA . TRP A 1 75 ? -4.917 0.406 -1.313 1.00 84.44 75 TRP A CA 1
ATOM 582 C C . TRP A 1 75 ? -5.059 1.907 -1.015 1.00 84.44 75 TRP A C 1
ATOM 584 O O . TRP A 1 75 ? -4.607 2.370 0.027 1.00 84.44 75 TRP A O 1
ATOM 594 N N . HIS A 1 76 ? -5.687 2.674 -1.914 1.00 81.62 76 HIS A N 1
ATOM 595 C CA . HIS A 1 76 ? -5.921 4.104 -1.721 1.00 81.62 76 HIS A CA 1
ATOM 596 C C . HIS A 1 76 ? -6.758 4.356 -0.453 1.00 81.62 76 HIS A C 1
ATOM 598 O O . HIS A 1 76 ? -7.751 3.646 -0.254 1.00 81.62 76 HIS A O 1
ATOM 604 N N . PRO A 1 77 ? -6.438 5.376 0.369 1.00 76.31 77 PRO A N 1
ATOM 605 C CA . PRO A 1 77 ? -7.141 5.658 1.626 1.00 76.31 77 PRO A CA 1
ATOM 606 C C . PRO A 1 77 ? -8.669 5.726 1.479 1.00 76.31 77 PRO A C 1
ATOM 608 O O . PRO A 1 77 ? -9.384 5.118 2.272 1.00 76.31 77 PRO A O 1
ATOM 611 N N . ASP A 1 78 ? -9.181 6.336 0.407 1.00 79.19 78 ASP A N 1
ATOM 612 C CA . ASP A 1 78 ? -10.628 6.390 0.127 1.00 79.19 78 ASP A CA 1
ATOM 613 C C . ASP A 1 78 ? -11.289 5.005 0.008 1.00 79.19 78 ASP A C 1
ATOM 615 O O . ASP A 1 78 ? -12.460 4.824 0.347 1.00 79.19 78 ASP A O 1
ATOM 619 N N . LYS A 1 79 ? -10.553 4.004 -0.489 1.00 79.31 79 LYS A N 1
ATOM 620 C CA . LYS A 1 79 ? -11.036 2.624 -0.624 1.00 79.31 79 LYS A CA 1
ATOM 621 C C . LYS A 1 79 ? -10.898 1.848 0.684 1.00 79.31 79 LYS A C 1
ATOM 623 O O . LYS A 1 79 ? -11.744 0.995 0.956 1.00 79.31 79 LYS A O 1
ATOM 628 N N . LEU A 1 80 ? -9.906 2.181 1.514 1.00 80.31 80 LEU A N 1
ATOM 629 C CA . LEU A 1 80 ? -9.696 1.554 2.823 1.00 80.31 80 LEU A CA 1
ATOM 630 C C . LEU A 1 80 ? -10.878 1.777 3.759 1.00 80.31 80 LEU A C 1
ATOM 632 O O . LEU A 1 80 ? -11.281 0.843 4.440 1.00 80.31 80 LEU A O 1
ATOM 636 N N . VAL A 1 81 ? -11.519 2.948 3.713 1.00 79.69 81 VAL A N 1
ATOM 637 C CA . VAL A 1 81 ? -12.719 3.237 4.521 1.00 79.69 81 VAL A CA 1
ATOM 638 C C . VAL A 1 81 ? -13.829 2.200 4.297 1.00 79.69 81 VAL A C 1
ATOM 640 O O . VAL A 1 81 ? -14.544 1.837 5.226 1.00 79.69 81 VAL A O 1
ATOM 643 N N . SER A 1 82 ? -13.976 1.683 3.074 1.00 81.31 82 SER A N 1
ATOM 644 C CA . SER A 1 82 ? -14.973 0.644 2.774 1.00 81.31 82 SER A CA 1
ATOM 645 C C . SER A 1 82 ? -14.560 -0.745 3.265 1.00 81.31 82 SER A C 1
ATOM 647 O O . SER A 1 82 ? -15.427 -1.565 3.561 1.00 81.31 82 SER A O 1
ATOM 649 N N . VAL A 1 83 ? -13.255 -1.013 3.344 1.00 79.19 83 VAL A N 1
ATOM 650 C CA . VAL A 1 83 ? -12.704 -2.266 3.879 1.00 79.19 83 VAL A CA 1
ATOM 651 C C . VAL A 1 83 ? -12.813 -2.273 5.398 1.00 79.19 83 VAL A C 1
ATOM 653 O O . VAL A 1 83 ? -13.351 -3.224 5.945 1.00 79.19 83 VAL A O 1
ATOM 656 N N . LEU A 1 84 ? -12.414 -1.185 6.063 1.00 81.00 84 LEU A N 1
ATOM 657 C CA . LEU A 1 84 ? -12.463 -1.046 7.521 1.00 81.00 84 LEU A CA 1
ATOM 658 C C . LEU A 1 84 ? -13.883 -1.195 8.083 1.00 81.00 84 LEU A C 1
ATOM 660 O O . LEU A 1 84 ? -14.056 -1.750 9.156 1.00 81.00 84 LEU A O 1
ATOM 664 N N . LYS A 1 85 ? -14.919 -0.804 7.328 1.00 83.25 85 LYS A N 1
ATOM 665 C CA . LYS A 1 85 ? -16.330 -1.040 7.699 1.00 83.25 85 LYS A CA 1
ATOM 666 C C . LYS A 1 85 ? -16.735 -2.517 7.777 1.00 83.25 85 LYS A C 1
ATOM 668 O O . LYS A 1 85 ? -17.803 -2.812 8.300 1.00 83.25 85 LYS A O 1
ATOM 673 N N . ARG A 1 86 ? -15.957 -3.416 7.173 1.00 83.12 86 ARG A N 1
ATOM 674 C CA . ARG A 1 86 ? -16.205 -4.867 7.136 1.00 83.12 86 ARG A CA 1
ATOM 675 C C . ARG A 1 86 ? -15.268 -5.649 8.056 1.00 83.12 86 ARG A C 1
ATOM 677 O O . ARG A 1 86 ? -15.395 -6.864 8.121 1.00 83.12 86 ARG A O 1
ATOM 684 N N . VAL A 1 87 ? -14.307 -4.968 8.674 1.00 84.06 87 VAL A N 1
ATOM 685 C CA . VAL A 1 87 ? -13.336 -5.555 9.597 1.00 84.06 87 VAL A CA 1
ATOM 686 C C . VAL A 1 87 ? -13.905 -5.439 11.002 1.00 84.06 87 VAL A C 1
ATOM 688 O O . VAL A 1 87 ? -14.552 -4.438 11.324 1.00 84.06 87 VAL A O 1
ATOM 691 N N . ASP A 1 88 ? -13.673 -6.459 11.822 1.00 84.06 88 ASP A N 1
ATOM 692 C CA . ASP A 1 88 ? -14.047 -6.408 13.226 1.00 84.06 88 ASP A CA 1
ATOM 693 C C . ASP A 1 88 ? -13.381 -5.205 13.911 1.00 84.06 88 ASP A C 1
ATOM 695 O O . ASP A 1 88 ? -12.229 -4.866 13.619 1.00 84.06 88 ASP A O 1
ATOM 699 N N . PRO A 1 89 ? -14.088 -4.511 14.815 1.00 79.81 89 PRO A N 1
ATOM 700 C CA . PRO A 1 89 ? -13.578 -3.285 15.420 1.00 79.81 89 PRO A CA 1
ATOM 701 C C . PRO A 1 89 ? -12.254 -3.504 16.168 1.00 79.81 89 PRO A C 1
ATOM 703 O O . PRO A 1 89 ? -11.426 -2.595 16.188 1.00 79.81 89 PRO A O 1
ATOM 706 N N . GLU A 1 90 ? -12.026 -4.708 16.700 1.00 83.50 90 GLU A N 1
ATOM 707 C CA . GLU A 1 90 ? -10.788 -5.115 17.380 1.00 83.50 90 GLU A CA 1
ATOM 708 C C . GLU A 1 90 ? -9.572 -5.144 16.434 1.00 83.50 90 GLU A C 1
ATOM 710 O O . GLU A 1 90 ? -8.468 -4.778 16.835 1.00 83.50 90 GLU A O 1
ATOM 715 N N . ASP A 1 91 ? -9.783 -5.482 15.159 1.00 83.25 91 ASP A N 1
ATOM 716 C CA . ASP A 1 91 ? -8.729 -5.583 14.141 1.00 83.25 91 ASP A CA 1
ATOM 717 C C . ASP A 1 91 ? -8.604 -4.326 13.267 1.00 83.25 91 ASP A C 1
ATOM 719 O O . ASP A 1 91 ? -7.655 -4.184 12.488 1.00 83.25 91 ASP A O 1
ATOM 723 N N . SER A 1 92 ? -9.551 -3.392 13.386 1.00 81.94 92 SER A N 1
ATOM 724 C CA . SER A 1 92 ? -9.643 -2.203 12.533 1.00 81.94 92 SER A CA 1
ATOM 725 C C . SER A 1 92 ? -8.359 -1.362 12.544 1.00 81.94 92 SER A C 1
ATOM 727 O O . SER A 1 92 ? -7.851 -1.001 11.480 1.00 81.94 92 SER A O 1
ATOM 729 N N . GLU A 1 93 ? -7.769 -1.133 13.720 1.00 83.31 93 GLU A N 1
ATOM 730 C CA . GLU A 1 93 ? -6.522 -0.376 13.863 1.00 83.31 93 GLU A CA 1
ATOM 731 C C . GLU A 1 93 ? -5.322 -1.105 13.244 1.00 83.31 93 GLU A C 1
ATOM 733 O O . GLU A 1 93 ? -4.456 -0.481 12.621 1.00 83.31 93 GLU A O 1
ATOM 738 N N . ALA A 1 94 ? -5.257 -2.431 13.399 1.00 82.25 94 ALA A N 1
ATOM 739 C CA . ALA A 1 94 ? -4.175 -3.241 12.853 1.00 82.25 94 ALA A CA 1
ATOM 740 C C . ALA A 1 94 ? -4.230 -3.265 11.320 1.00 82.25 94 ALA A C 1
ATOM 742 O O . ALA A 1 94 ? -3.207 -3.065 10.659 1.00 82.25 94 ALA A O 1
ATOM 743 N N . VAL A 1 95 ? -5.429 -3.434 10.753 1.00 83.19 95 VAL A N 1
ATOM 744 C CA . VAL A 1 95 ? -5.655 -3.410 9.304 1.00 83.19 95 VAL A CA 1
ATOM 745 C C . VAL A 1 95 ? -5.384 -2.025 8.728 1.00 83.19 95 VAL A C 1
ATOM 747 O O . VAL A 1 95 ? -4.746 -1.918 7.680 1.00 83.19 95 VAL A O 1
ATOM 750 N N . GLU A 1 96 ? -5.804 -0.957 9.406 1.00 85.31 96 GLU A N 1
ATOM 751 C CA . GLU A 1 96 ? -5.503 0.406 8.972 1.00 85.31 96 GLU A CA 1
ATOM 752 C C . GLU A 1 96 ? -3.991 0.663 8.957 1.00 85.31 96 GLU A C 1
ATOM 754 O O . GLU A 1 96 ? -3.455 1.177 7.969 1.00 85.31 96 GLU A O 1
ATOM 759 N N . ARG A 1 97 ? -3.282 0.269 10.021 1.00 83.19 97 ARG A N 1
ATOM 760 C CA . ARG A 1 97 ? -1.825 0.418 10.115 1.00 83.19 97 ARG A CA 1
ATOM 761 C C . ARG A 1 97 ? -1.111 -0.364 9.015 1.00 83.19 97 ARG A C 1
ATOM 763 O O . ARG A 1 97 ? -0.270 0.207 8.323 1.00 83.19 97 ARG A O 1
ATOM 770 N N . ALA A 1 98 ? -1.481 -1.626 8.808 1.00 83.06 98 ALA A N 1
ATOM 771 C CA . ALA A 1 98 ? -0.928 -2.461 7.747 1.00 83.06 98 ALA A CA 1
ATOM 772 C C . ALA A 1 98 ? -1.186 -1.851 6.359 1.00 83.06 98 ALA A C 1
ATOM 774 O O . ALA A 1 98 ? -0.271 -1.731 5.546 1.00 83.06 98 ALA A O 1
ATOM 775 N N . ALA A 1 99 ? -2.408 -1.383 6.099 1.00 84.81 99 ALA A N 1
ATOM 776 C CA . ALA A 1 99 ? -2.763 -0.770 4.826 1.00 84.81 99 ALA A CA 1
ATOM 777 C C . ALA A 1 99 ? -1.987 0.529 4.556 1.00 84.81 99 ALA A C 1
ATOM 779 O O . ALA A 1 99 ? -1.555 0.758 3.425 1.00 84.81 99 ALA A O 1
ATOM 780 N N . ARG A 1 100 ? -1.749 1.353 5.586 1.00 84.44 100 ARG A N 1
ATOM 781 C CA . ARG A 1 100 ? -0.896 2.548 5.477 1.00 84.44 100 ARG A CA 1
ATOM 782 C C . ARG A 1 100 ? 0.550 2.188 5.130 1.00 84.44 100 ARG A C 1
ATOM 784 O O . ARG A 1 100 ? 1.136 2.860 4.284 1.00 84.44 100 ARG A O 1
ATOM 791 N N . ILE A 1 101 ? 1.106 1.127 5.721 1.00 86.12 101 ILE A N 1
ATOM 792 C CA . ILE A 1 101 ? 2.461 0.648 5.396 1.00 86.12 101 ILE A CA 1
ATOM 793 C C . ILE A 1 101 ? 2.530 0.200 3.934 1.00 86.12 101 ILE A C 1
ATOM 795 O O . ILE A 1 101 ? 3.414 0.643 3.202 1.00 86.12 101 ILE A O 1
ATOM 799 N N . VAL A 1 102 ? 1.563 -0.606 3.479 1.00 86.00 102 VAL A N 1
ATOM 800 C CA . VAL A 1 102 ? 1.482 -1.043 2.076 1.00 86.00 102 VAL A CA 1
ATOM 801 C C . VAL A 1 102 ? 1.390 0.159 1.139 1.00 86.00 102 VAL A C 1
ATOM 803 O O . VAL A 1 102 ? 2.124 0.234 0.157 1.00 86.00 102 VAL A O 1
ATOM 806 N N . PHE A 1 103 ? 0.523 1.125 1.439 1.00 85.94 103 PHE A N 1
ATOM 807 C CA . PHE A 1 103 ? 0.365 2.315 0.610 1.00 85.94 103 PHE A CA 1
ATOM 808 C C . PHE A 1 103 ? 1.647 3.157 0.547 1.00 85.94 103 PHE A C 1
ATOM 810 O O . PHE A 1 103 ? 2.062 3.550 -0.544 1.00 85.94 103 PHE A O 1
ATOM 817 N N . SER A 1 104 ? 2.306 3.387 1.687 1.00 85.25 104 SER A N 1
ATOM 818 C CA . SER A 1 104 ? 3.561 4.146 1.744 1.00 85.25 104 SER A CA 1
ATOM 819 C C . SER A 1 104 ? 4.683 3.451 0.972 1.00 85.25 104 SER A C 1
ATOM 821 O O . SER A 1 104 ? 5.387 4.102 0.201 1.00 85.25 104 SER A O 1
ATOM 823 N N . ALA A 1 105 ? 4.805 2.129 1.113 1.00 86.38 105 ALA A N 1
ATOM 824 C CA . ALA A 1 105 ? 5.773 1.327 0.370 1.00 86.38 105 ALA A CA 1
ATOM 825 C C . ALA A 1 105 ? 5.546 1.446 -1.143 1.00 86.38 105 ALA A C 1
ATOM 827 O O . ALA A 1 105 ? 6.463 1.728 -1.914 1.00 86.38 105 ALA A O 1
ATOM 828 N N . LEU A 1 106 ? 4.291 1.312 -1.582 1.00 86.38 106 LEU A N 1
ATOM 829 C CA . LEU A 1 106 ? 3.925 1.442 -2.989 1.00 86.38 106 LEU A CA 1
ATOM 830 C C . LEU A 1 106 ? 4.195 2.851 -3.539 1.00 86.38 106 LEU A C 1
ATOM 832 O O . LEU A 1 106 ? 4.621 2.982 -4.688 1.00 86.38 106 LEU A O 1
ATOM 836 N N . GLN A 1 107 ? 3.978 3.904 -2.743 1.00 86.44 107 GLN A N 1
ATOM 837 C CA . GLN A 1 107 ? 4.333 5.272 -3.133 1.00 86.44 107 GLN A CA 1
ATOM 838 C C . GLN A 1 107 ? 5.847 5.433 -3.283 1.00 86.44 107 GLN A C 1
ATOM 840 O O . GLN A 1 107 ? 6.294 5.979 -4.293 1.00 86.44 107 GLN A O 1
ATOM 845 N N . GLY A 1 108 ? 6.627 4.911 -2.331 1.00 86.88 108 GLY A N 1
ATOM 846 C CA . GLY A 1 108 ? 8.087 4.903 -2.391 1.00 86.88 108 GLY A CA 1
ATOM 847 C C . GLY A 1 108 ? 8.602 4.194 -3.644 1.00 86.88 108 GLY A C 1
ATOM 848 O O . GLY A 1 108 ? 9.419 4.745 -4.381 1.00 86.88 108 GLY A O 1
ATOM 849 N N . MET A 1 109 ? 8.059 3.015 -3.956 1.00 84.69 109 MET A N 1
ATOM 850 C CA . MET A 1 109 ? 8.377 2.287 -5.188 1.00 84.69 109 MET A CA 1
ATOM 851 C C . MET A 1 109 ? 8.009 3.083 -6.447 1.00 84.69 109 MET A C 1
ATOM 853 O O . MET A 1 109 ? 8.805 3.161 -7.382 1.00 84.69 109 MET A O 1
ATOM 857 N N . ASN A 1 110 ? 6.820 3.692 -6.490 1.00 84.88 110 ASN A N 1
ATOM 858 C CA . ASN A 1 110 ? 6.377 4.478 -7.643 1.00 84.88 110 ASN A CA 1
ATOM 859 C C . ASN A 1 110 ? 7.246 5.726 -7.867 1.00 84.88 110 ASN A C 1
ATOM 861 O O . ASN A 1 110 ? 7.533 6.056 -9.014 1.00 84.88 110 ASN A O 1
ATOM 865 N N . ALA A 1 111 ? 7.693 6.385 -6.794 1.00 84.50 111 ALA A N 1
ATOM 866 C CA . ALA A 1 111 ? 8.620 7.512 -6.868 1.00 84.50 111 ALA A CA 1
ATOM 867 C C . ALA A 1 111 ? 9.996 7.082 -7.407 1.00 84.50 111 ALA A C 1
ATOM 869 O O . ALA A 1 111 ? 10.513 7.719 -8.320 1.00 84.50 111 ALA A O 1
ATOM 870 N N . LYS A 1 112 ? 10.543 5.956 -6.921 1.00 80.94 112 LYS A N 1
ATOM 871 C CA . LYS A 1 112 ? 11.821 5.383 -7.392 1.00 80.94 112 LYS A CA 1
ATOM 872 C C . LYS A 1 112 ? 11.796 4.985 -8.877 1.00 80.94 112 LYS A C 1
ATOM 874 O O . LYS A 1 112 ? 12.833 5.014 -9.520 1.00 80.94 112 LYS A O 1
ATOM 879 N N . MET A 1 113 ? 10.631 4.607 -9.413 1.00 74.94 113 MET A N 1
ATOM 880 C CA . MET A 1 113 ? 10.441 4.260 -10.834 1.00 74.94 113 MET A CA 1
ATOM 881 C C . MET A 1 113 ? 9.987 5.447 -11.702 1.00 74.94 113 MET A C 1
ATOM 883 O O . MET A 1 113 ? 9.776 5.289 -12.905 1.00 74.94 113 MET A O 1
ATOM 887 N N . GLY A 1 114 ? 9.678 6.592 -11.092 1.00 64.12 114 GLY A N 1
ATOM 888 C CA . GLY A 1 114 ? 9.203 7.807 -11.759 1.00 64.12 114 GLY A CA 1
ATOM 889 C C . GLY A 1 114 ? 10.297 8.841 -12.033 1.00 64.12 114 GLY A C 1
ATOM 890 O O . GLY A 1 114 ? 10.068 9.709 -12.873 1.00 64.12 114 GLY A O 1
ATOM 891 N N . ALA A 1 115 ? 11.427 8.740 -11.327 1.00 47.62 115 ALA A N 1
ATOM 892 C CA . ALA A 1 115 ? 12.655 9.506 -11.544 1.00 47.62 115 ALA A CA 1
ATOM 893 C C . ALA A 1 115 ? 13.513 8.878 -12.651 1.00 47.62 115 ALA A C 1
ATOM 895 O O . ALA A 1 115 ? 14.196 9.656 -13.351 1.00 47.62 115 ALA A O 1
#

Foldseek 3Di:
DDDDDDDPDDDDDDDDPDPPPPPVPPPPCFLVNLALVVLVVVLLVVLCVVCVPDPPVVSSLVSSLVSLVVQLVCLPPVNLVVVLVVDDPVCSVSSVSSSVRNNVSSVVVNVVSVD